Protein AF-A0AA43A398-F1 (afdb_monomer_lite)

Foldseek 3Di:
DPPQQDWDFDDWDADPQKIKTWTWGFPDQDPVVRDTDIHTDDIDIDGNVVVVVVVVVVVVVVD

Sequence (63 aa):
MRDFFVDRFANLNIADGVARLDFVRVENINAEKKQVTMSPSLRLALPFEAFMQMAEQFAKVRE

Radius of gyration: 15.31 Å; chains: 1; bounding box: 35×28×38 Å

Structure (mmCIF, N/CA/C/O backbone):
data_AF-A0AA43A398-F1
#
_entry.id   AF-A0AA43A398-F1
#
loop_
_atom_site.group_PDB
_atom_site.id
_atom_site.type_symbol
_atom_site.label_atom_id
_atom_site.label_alt_id
_atom_site.label_comp_id
_atom_site.label_asym_id
_atom_site.label_entity_id
_atom_site.label_seq_id
_atom_site.pdbx_PDB_ins_code
_atom_site.Cartn_x
_atom_site.Cartn_y
_atom_site.Cartn_z
_atom_site.occupancy
_atom_site.B_iso_or_equiv
_atom_site.auth_seq_id
_atom_site.auth_comp_id
_atom_site.auth_asym_id
_atom_site.auth_atom_id
_atom_site.pdbx_PDB_model_num
ATOM 1 N N . MET A 1 1 ? -18.993 15.063 14.840 1.00 46.12 1 MET A N 1
ATOM 2 C CA . MET A 1 1 ? -18.456 14.217 13.753 1.00 46.12 1 MET A CA 1
ATOM 3 C C . MET A 1 1 ? -16.953 14.439 13.734 1.00 46.12 1 MET A C 1
ATOM 5 O O . MET A 1 1 ? -16.558 15.595 13.736 1.00 46.12 1 MET A O 1
ATOM 9 N N . ARG A 1 2 ? -16.123 13.397 13.868 1.00 51.62 2 ARG A N 1
ATOM 10 C CA . ARG A 1 2 ? -14.672 13.526 13.657 1.00 51.62 2 ARG A CA 1
ATOM 11 C C . ARG A 1 2 ? -14.405 13.048 12.236 1.00 51.62 2 ARG A C 1
ATOM 13 O O . ARG A 1 2 ? -14.620 11.874 11.957 1.00 51.62 2 ARG A O 1
ATOM 20 N N . ASP A 1 3 ? -14.012 13.964 11.363 1.00 53.66 3 ASP A N 1
ATOM 21 C CA . ASP A 1 3 ? -13.715 13.708 9.955 1.00 53.66 3 ASP A CA 1
ATOM 22 C C . ASP A 1 3 ? -12.439 12.867 9.817 1.00 53.66 3 ASP A C 1
ATOM 24 O O . ASP A 1 3 ? -11.350 13.378 9.566 1.00 53.66 3 ASP A O 1
ATOM 28 N N . PHE A 1 4 ? -12.545 11.553 10.008 1.00 58.12 4 PHE A N 1
ATOM 29 C CA . PHE A 1 4 ? -11.445 10.620 9.764 1.00 58.12 4 PHE A CA 1
ATOM 30 C C . PHE A 1 4 ? -11.418 10.166 8.295 1.00 58.12 4 PHE A C 1
ATOM 32 O O . PHE A 1 4 ? -11.243 8.997 7.997 1.00 58.12 4 PHE A O 1
ATOM 39 N N . PHE A 1 5 ? -11.542 11.077 7.330 1.00 57.03 5 PHE A N 1
ATOM 40 C CA . PHE A 1 5 ? -11.447 10.734 5.898 1.00 57.03 5 PHE A CA 1
ATOM 41 C C . PHE A 1 5 ? -9.998 10.579 5.404 1.00 57.03 5 PHE A C 1
ATOM 43 O O . PHE A 1 5 ? -9.698 10.850 4.246 1.00 57.03 5 PHE A O 1
ATOM 50 N N . VAL A 1 6 ? -9.073 10.179 6.280 1.00 68.06 6 VAL A N 1
ATOM 51 C CA . VAL A 1 6 ? -7.662 10.030 5.917 1.00 68.06 6 VAL A CA 1
ATOM 52 C C . VAL A 1 6 ? -7.415 8.596 5.476 1.00 68.06 6 VAL A C 1
ATOM 54 O O . VAL A 1 6 ? -7.447 7.667 6.288 1.00 68.06 6 VAL A O 1
ATOM 57 N N . ASP A 1 7 ? -7.141 8.437 4.186 1.00 79.75 7 ASP A N 1
ATOM 58 C CA . ASP A 1 7 ? -6.617 7.198 3.632 1.00 79.75 7 ASP A CA 1
ATOM 59 C C . ASP A 1 7 ? -5.166 7.021 4.096 1.00 79.75 7 ASP A C 1
ATOM 61 O O . ASP A 1 7 ? -4.322 7.909 3.952 1.00 79.75 7 ASP A O 1
ATOM 65 N N . ARG A 1 8 ? -4.877 5.878 4.714 1.00 82.12 8 ARG A N 1
ATOM 66 C CA . ARG A 1 8 ? -3.550 5.525 5.216 1.00 82.12 8 ARG A CA 1
ATOM 67 C C . ARG A 1 8 ? -2.937 4.451 4.349 1.00 82.12 8 ARG A C 1
ATOM 69 O O . ARG A 1 8 ? -3.609 3.498 3.966 1.00 82.12 8 ARG A O 1
ATOM 76 N N . PHE A 1 9 ? -1.641 4.587 4.103 1.00 84.19 9 PHE A N 1
ATOM 77 C CA . PHE A 1 9 ? -0.855 3.533 3.486 1.00 84.19 9 PHE A CA 1
ATOM 78 C C . PHE A 1 9 ? -0.840 2.303 4.404 1.00 84.19 9 PHE A C 1
ATOM 80 O O . PHE A 1 9 ? -0.434 2.396 5.564 1.00 84.19 9 PHE A O 1
ATOM 87 N N . ALA A 1 10 ? -1.337 1.180 3.894 1.00 86.06 10 ALA A N 1
ATOM 88 C CA . ALA A 1 10 ? -1.508 -0.053 4.651 1.00 86.06 10 ALA A CA 1
ATOM 89 C C . ALA A 1 10 ? -0.480 -1.109 4.262 1.00 86.06 10 ALA A C 1
ATOM 91 O O . ALA A 1 10 ? 0.043 -1.799 5.135 1.00 86.06 10 ALA A O 1
ATOM 92 N N . ASN A 1 11 ? -0.211 -1.259 2.962 1.00 87.75 11 ASN A N 1
ATOM 93 C CA . ASN A 1 11 ? 0.686 -2.298 2.480 1.00 87.75 11 ASN A CA 1
ATOM 94 C C . ASN A 1 11 ? 1.345 -1.934 1.145 1.00 87.75 11 ASN A C 1
ATOM 96 O O . ASN A 1 11 ? 0.734 -1.284 0.297 1.00 87.75 11 ASN A O 1
ATOM 100 N N . LEU A 1 12 ? 2.572 -2.418 0.951 1.00 87.94 12 LEU A N 1
ATOM 101 C CA . LEU A 1 12 ? 3.252 -2.471 -0.341 1.00 87.94 12 LEU A CA 1
ATOM 102 C C . LEU A 1 12 ? 3.598 -3.928 -0.622 1.00 87.94 12 LEU A C 1
ATOM 104 O O . LEU A 1 12 ? 4.305 -4.567 0.153 1.00 87.94 12 LEU A O 1
ATOM 108 N N . ASN A 1 13 ? 3.131 -4.430 -1.756 1.00 91.19 13 ASN A N 1
ATOM 109 C CA . ASN A 1 13 ? 3.477 -5.752 -2.248 1.00 91.19 13 ASN A CA 1
ATOM 110 C C . ASN A 1 13 ? 4.075 -5.630 -3.650 1.00 91.19 13 ASN A C 1
ATOM 112 O O . ASN A 1 13 ? 3.501 -4.964 -4.507 1.00 91.19 13 ASN A O 1
ATOM 116 N N . ILE A 1 14 ? 5.220 -6.268 -3.877 1.00 89.56 14 ILE A N 1
ATOM 117 C CA . ILE A 1 14 ? 5.864 -6.337 -5.186 1.00 89.56 14 ILE A CA 1
ATOM 118 C C . ILE A 1 14 ? 5.853 -7.800 -5.618 1.00 89.56 14 ILE A C 1
ATOM 120 O O . ILE A 1 14 ? 6.491 -8.641 -4.986 1.00 89.56 14 ILE A O 1
ATOM 124 N N . ALA A 1 15 ? 5.128 -8.093 -6.692 1.00 90.38 15 ALA A N 1
ATOM 125 C CA . ALA A 1 15 ? 5.029 -9.431 -7.260 1.00 90.38 15 ALA A CA 1
ATOM 126 C C . ALA A 1 15 ? 4.912 -9.342 -8.783 1.00 90.38 15 ALA A C 1
ATOM 128 O O . ALA A 1 15 ? 4.238 -8.450 -9.299 1.00 90.38 15 ALA A O 1
ATOM 129 N N . ASP A 1 16 ? 5.578 -10.255 -9.494 1.00 90.12 16 ASP A N 1
ATOM 130 C CA . ASP A 1 16 ? 5.511 -10.385 -10.958 1.00 90.12 16 ASP A CA 1
ATOM 131 C C . ASP A 1 16 ? 5.779 -9.071 -11.721 1.00 90.12 16 ASP A C 1
ATOM 133 O O . ASP A 1 16 ? 5.125 -8.757 -12.714 1.00 90.12 16 ASP A O 1
ATOM 137 N N . GLY A 1 17 ? 6.721 -8.255 -11.232 1.00 90.12 17 GLY A N 1
ATOM 138 C CA . GLY A 1 17 ? 7.064 -6.965 -11.845 1.00 90.12 17 GLY A CA 1
ATOM 139 C C . GLY A 1 17 ? 6.026 -5.855 -11.631 1.00 90.12 17 GLY A C 1
ATOM 140 O O . GLY A 1 17 ? 6.127 -4.796 -12.249 1.00 90.12 17 GLY A O 1
ATOM 141 N N . VAL A 1 18 ? 5.045 -6.062 -10.748 1.00 91.81 18 VAL A N 1
ATOM 142 C CA . VAL A 1 18 ? 4.012 -5.081 -10.397 1.00 91.81 18 VAL A CA 1
ATOM 143 C C . VAL A 1 18 ? 4.125 -4.716 -8.921 1.00 91.81 18 VAL A C 1
ATOM 145 O O . VAL A 1 18 ? 4.083 -5.578 -8.044 1.00 91.81 18 VAL A O 1
ATOM 148 N N . ALA A 1 19 ? 4.216 -3.418 -8.644 1.00 92.44 19 ALA A N 1
ATOM 149 C CA . ALA A 1 19 ? 4.087 -2.862 -7.307 1.00 92.44 19 ALA A CA 1
ATOM 150 C C . ALA A 1 19 ? 2.611 -2.554 -7.017 1.00 92.44 19 ALA A C 1
ATOM 152 O O . ALA A 1 19 ? 1.927 -1.886 -7.795 1.00 92.44 19 ALA A O 1
ATOM 153 N N . ARG A 1 20 ? 2.115 -3.047 -5.886 1.00 92.88 20 ARG A N 1
ATOM 154 C CA . ARG A 1 20 ? 0.757 -2.836 -5.385 1.00 92.88 20 ARG A CA 1
ATOM 155 C C . ARG A 1 20 ? 0.827 -2.062 -4.080 1.00 92.88 20 ARG A C 1
ATOM 157 O O . ARG A 1 20 ? 1.410 -2.546 -3.115 1.00 92.88 20 ARG A O 1
ATOM 164 N N . LEU A 1 21 ? 0.225 -0.882 -4.062 1.00 90.94 21 LEU A N 1
ATOM 165 C CA . LEU A 1 21 ? 0.083 -0.029 -2.889 1.00 90.94 21 LEU A CA 1
ATOM 166 C C . LEU A 1 21 ? -1.370 -0.112 -2.422 1.00 90.94 21 LEU A C 1
ATOM 168 O O . LEU A 1 21 ? -2.281 0.310 -3.138 1.00 90.94 21 LEU A O 1
ATOM 172 N N . ASP A 1 22 ? -1.582 -0.667 -1.237 1.00 89.69 22 ASP A N 1
ATOM 173 C CA . ASP A 1 22 ? -2.891 -0.748 -0.601 1.00 89.69 22 ASP A CA 1
ATOM 174 C C . ASP A 1 22 ? -3.052 0.388 0.408 1.00 89.69 22 ASP A C 1
ATOM 176 O O . ASP A 1 22 ? -2.195 0.608 1.270 1.00 89.69 22 ASP A O 1
ATOM 180 N N . PHE A 1 23 ? -4.188 1.071 0.331 1.00 89.06 23 PHE A N 1
ATOM 181 C CA . PHE A 1 23 ? -4.600 2.107 1.263 1.00 89.06 23 PHE A CA 1
ATOM 182 C C . PHE A 1 23 ? -5.878 1.685 1.978 1.00 89.06 23 PHE A C 1
ATOM 184 O O . PHE A 1 23 ? -6.805 1.130 1.379 1.00 89.06 23 PHE A O 1
ATOM 191 N N . VAL A 1 24 ? -5.940 1.990 3.268 1.00 88.88 24 VAL A N 1
ATOM 192 C CA . VAL A 1 24 ? -7.112 1.751 4.110 1.00 88.88 24 VAL A CA 1
ATOM 193 C C . VAL A 1 24 ? -7.639 3.068 4.644 1.00 88.88 24 VAL A C 1
ATOM 195 O O . VAL A 1 24 ? -6.871 3.950 5.030 1.00 88.88 24 VAL A O 1
ATOM 198 N N . ARG A 1 25 ? -8.958 3.197 4.689 1.00 86.69 25 ARG A N 1
ATOM 199 C CA . ARG A 1 25 ? -9.634 4.336 5.291 1.00 86.69 25 ARG A CA 1
ATOM 200 C C . ARG A 1 25 ? -9.916 4.036 6.748 1.00 86.69 25 ARG A C 1
ATOM 202 O O . ARG A 1 25 ? -10.405 2.960 7.082 1.00 86.69 25 ARG A O 1
ATOM 209 N N . VAL A 1 26 ? -9.620 4.992 7.620 1.00 83.75 26 VAL A N 1
ATOM 210 C CA . VAL A 1 26 ? -10.011 4.896 9.028 1.00 83.75 26 VAL A CA 1
ATOM 211 C C . VAL A 1 26 ? -11.463 5.336 9.155 1.00 83.75 26 VAL A C 1
ATOM 213 O O . VAL A 1 26 ? -11.760 6.515 9.052 1.00 83.75 26 VAL A O 1
ATOM 216 N N . GLU A 1 27 ? -12.381 4.410 9.393 1.00 80.94 27 GLU A N 1
ATOM 217 C CA . GLU A 1 27 ? -13.805 4.754 9.501 1.00 80.94 27 GLU A CA 1
ATOM 218 C C . GLU A 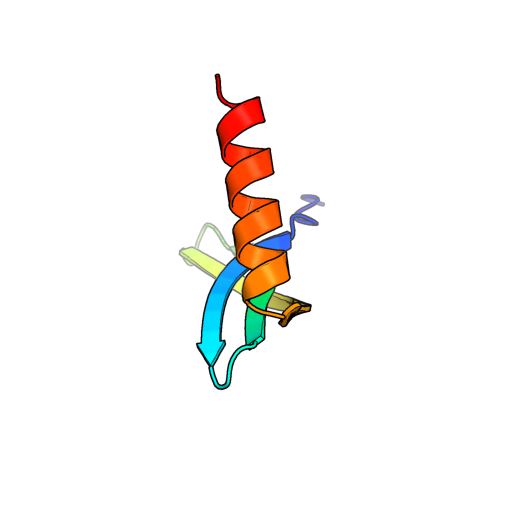1 27 ? -14.179 5.206 10.908 1.00 80.94 27 GLU A C 1
ATOM 220 O O . GLU A 1 27 ? -15.000 6.103 11.091 1.00 80.94 27 GLU A O 1
ATOM 225 N N . ASN A 1 28 ? -13.580 4.582 11.924 1.00 79.44 28 ASN A N 1
ATOM 226 C CA . ASN A 1 28 ? -13.901 4.882 13.310 1.00 79.44 28 ASN A CA 1
ATOM 227 C C . ASN A 1 28 ? -12.716 4.598 14.237 1.00 79.44 28 ASN A C 1
ATOM 229 O O . ASN A 1 28 ? -11.980 3.628 14.057 1.00 79.44 28 ASN A O 1
ATOM 233 N N . ILE A 1 29 ? -12.567 5.428 15.267 1.00 78.94 29 ILE A N 1
ATOM 234 C CA . ILE A 1 29 ? -11.609 5.242 16.355 1.00 78.94 29 ILE A CA 1
ATOM 235 C C . ILE A 1 29 ? -12.399 5.234 17.662 1.00 78.94 29 ILE A C 1
ATOM 237 O O . ILE A 1 29 ? -12.823 6.281 18.154 1.00 78.94 29 ILE A O 1
ATOM 241 N N . ASN A 1 30 ? -12.570 4.052 18.250 1.00 81.44 30 ASN A N 1
ATOM 242 C CA . ASN A 1 30 ? -13.144 3.906 19.580 1.00 81.44 30 ASN A CA 1
ATOM 243 C C . ASN A 1 30 ? -12.021 3.992 20.626 1.00 81.44 30 ASN A C 1
ATOM 245 O O . ASN A 1 30 ? -11.287 3.027 20.851 1.00 81.44 30 ASN A O 1
ATOM 249 N N . ALA A 1 31 ? -11.888 5.160 21.258 1.00 76.69 31 ALA A N 1
ATOM 250 C CA . ALA A 1 31 ? -10.843 5.428 22.246 1.00 76.69 31 ALA A CA 1
ATOM 251 C C . ALA A 1 31 ? -11.007 4.620 23.547 1.00 76.69 31 ALA A C 1
ATOM 253 O O . ALA A 1 31 ? -10.007 4.254 24.160 1.00 76.69 31 ALA A O 1
ATOM 254 N N . GLU A 1 32 ? -12.240 4.293 23.941 1.00 81.94 32 GLU A N 1
ATOM 255 C CA . GLU A 1 32 ? -12.532 3.533 25.165 1.00 81.94 32 GLU A CA 1
ATOM 256 C C . GLU A 1 32 ? -12.130 2.063 25.022 1.00 81.94 32 GLU A C 1
ATOM 258 O O . GLU A 1 32 ? -11.535 1.477 25.923 1.00 81.94 32 GLU A O 1
ATOM 263 N N . LYS A 1 33 ? -12.404 1.475 23.852 1.00 81.62 33 LYS A N 1
ATOM 264 C CA . LYS A 1 33 ? -12.051 0.083 23.534 1.00 81.62 33 LYS A CA 1
ATOM 265 C C . LYS A 1 33 ? -10.667 -0.064 22.903 1.00 81.62 33 LYS A C 1
ATOM 267 O O . LYS A 1 33 ? -10.239 -1.189 22.666 1.00 81.62 33 LYS A O 1
ATOM 272 N N . LYS A 1 34 ? -9.975 1.047 22.616 1.00 80.06 34 LYS A N 1
ATOM 273 C CA . LYS A 1 34 ? -8.712 1.093 21.852 1.00 80.06 34 LYS A CA 1
ATOM 274 C C . LYS A 1 34 ? -8.804 0.346 20.515 1.00 80.06 34 LYS A C 1
ATOM 276 O O . LYS A 1 34 ? -7.870 -0.338 20.107 1.00 80.06 34 LYS A O 1
ATOM 281 N N . GLN A 1 35 ? -9.945 0.465 19.844 1.00 80.38 35 GLN A N 1
ATOM 282 C CA . GLN A 1 35 ? -10.214 -0.216 18.581 1.00 80.38 35 GLN A CA 1
ATOM 283 C C . GLN A 1 35 ? -10.293 0.793 17.444 1.00 80.38 35 GLN A C 1
ATOM 285 O O . GLN A 1 35 ? -10.911 1.851 17.577 1.00 80.38 35 GLN A O 1
ATOM 290 N N . VAL A 1 36 ? -9.674 0.443 16.321 1.00 81.38 36 VAL A N 1
ATOM 291 C CA . VAL A 1 36 ? -9.738 1.214 15.081 1.00 81.38 36 VAL A CA 1
ATOM 292 C C . VAL A 1 36 ? -10.423 0.350 14.036 1.00 81.38 36 VAL A C 1
ATOM 294 O O . VAL A 1 36 ? -9.968 -0.756 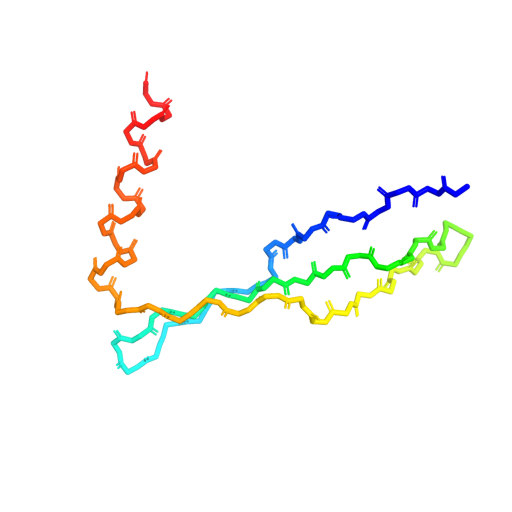13.750 1.00 81.38 36 VAL A O 1
ATOM 297 N N . THR A 1 37 ? -11.522 0.848 13.482 1.00 82.00 37 THR A N 1
ATOM 298 C CA . THR A 1 37 ? -12.206 0.218 12.353 1.00 82.00 37 THR A CA 1
ATOM 299 C C . THR A 1 37 ? -11.626 0.796 11.072 1.00 82.00 37 THR A C 1
ATOM 301 O O . THR A 1 37 ? -11.628 2.015 10.882 1.00 82.00 37 THR A O 1
ATOM 304 N N . MET A 1 38 ? -11.098 -0.079 10.219 1.00 85.31 38 MET A N 1
ATOM 305 C CA . MET A 1 38 ? -10.506 0.289 8.938 1.00 85.31 38 MET A CA 1
ATOM 306 C C . MET A 1 38 ? -11.231 -0.440 7.813 1.00 85.31 38 MET A C 1
ATOM 308 O O . MET A 1 38 ? -11.497 -1.636 7.937 1.00 85.31 38 MET A O 1
ATOM 312 N N . SER A 1 39 ? -11.502 0.262 6.717 1.00 84.31 39 SER A N 1
ATOM 313 C CA . SER A 1 39 ? -12.045 -0.322 5.493 1.00 84.31 39 SER A CA 1
ATOM 314 C C . SER A 1 39 ? -11.044 -0.194 4.339 1.00 84.31 39 SER A C 1
ATOM 316 O O . SER A 1 39 ? -10.238 0.742 4.316 1.00 84.31 39 SER A O 1
ATOM 318 N N . PRO A 1 40 ? -11.026 -1.139 3.382 1.00 83.75 40 PRO A N 1
ATOM 319 C CA . PRO A 1 40 ? -10.241 -0.984 2.162 1.00 83.75 40 PRO A CA 1
ATOM 320 C C . PRO A 1 40 ? -10.683 0.277 1.415 1.00 83.75 40 PRO A C 1
ATOM 322 O O . PRO A 1 40 ? -11.881 0.498 1.253 1.00 83.75 40 PRO A O 1
ATOM 325 N N . SER A 1 41 ? -9.728 1.088 0.961 1.00 85.62 41 SER A N 1
ATOM 326 C CA . SER A 1 41 ? -10.025 2.358 0.294 1.00 85.62 41 SER 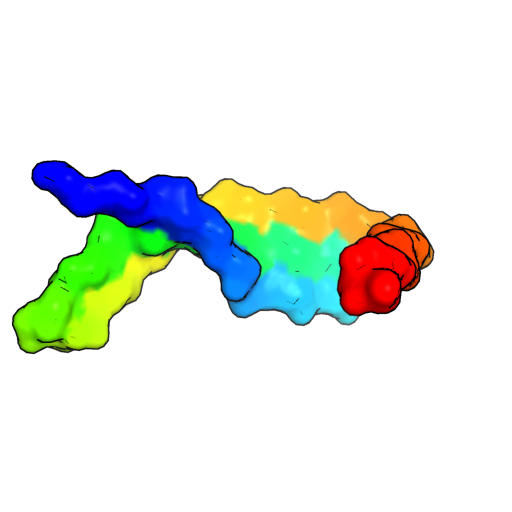A CA 1
ATOM 327 C C . SER A 1 41 ? -9.565 2.366 -1.157 1.00 85.62 41 SER A C 1
ATOM 329 O O . SER A 1 41 ? -10.372 2.197 -2.070 1.00 85.62 41 SER A O 1
ATOM 331 N N . LEU A 1 42 ? -8.258 2.504 -1.379 1.00 85.56 42 LEU A N 1
ATOM 332 C CA . LEU A 1 42 ? -7.664 2.588 -2.706 1.00 85.56 42 LEU A CA 1
ATOM 333 C C . LEU A 1 42 ? -6.595 1.513 -2.852 1.00 85.56 42 LEU A C 1
ATOM 335 O O . LEU A 1 42 ? -5.802 1.280 -1.943 1.00 85.56 42 LEU A O 1
ATOM 339 N N . ARG A 1 43 ? -6.546 0.892 -4.026 1.00 88.12 43 ARG A N 1
ATOM 340 C CA . ARG A 1 43 ? -5.445 0.025 -4.434 1.00 88.12 43 ARG A CA 1
ATOM 341 C C . ARG A 1 43 ? -4.838 0.590 -5.703 1.00 88.12 43 ARG A C 1
ATOM 343 O O . ARG A 1 43 ? -5.515 0.662 -6.725 1.00 88.12 43 ARG A O 1
ATOM 350 N N . LEU A 1 44 ? -3.567 0.962 -5.639 1.00 88.69 44 LEU A N 1
ATOM 351 C CA . LEU A 1 44 ? -2.798 1.353 -6.813 1.00 88.69 44 LEU A CA 1
ATOM 352 C C . LEU A 1 44 ? -1.937 0.172 -7.242 1.00 88.69 44 LEU A C 1
ATOM 354 O O . LEU A 1 44 ? -1.190 -0.374 -6.437 1.00 88.69 44 LEU A O 1
ATOM 358 N N . ALA A 1 45 ? -2.050 -0.224 -8.504 1.00 91.50 45 ALA A N 1
ATOM 359 C CA . ALA A 1 45 ? -1.185 -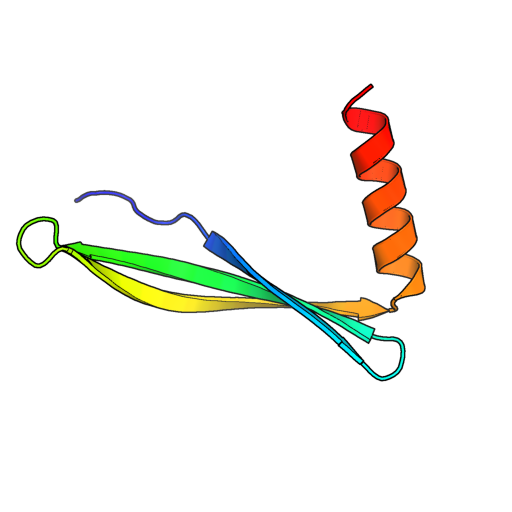1.220 -9.117 1.00 91.50 45 ALA A CA 1
ATOM 360 C C . ALA A 1 45 ? -0.431 -0.551 -10.261 1.00 91.50 45 ALA A C 1
ATOM 362 O O . ALA A 1 45 ? -1.048 -0.002 -11.173 1.00 91.50 45 ALA A O 1
ATOM 363 N N . LEU A 1 46 ? 0.893 -0.578 -10.192 1.00 92.94 46 LEU A N 1
ATOM 364 C CA . LEU A 1 46 ? 1.760 0.058 -11.169 1.00 92.94 46 LEU A CA 1
ATOM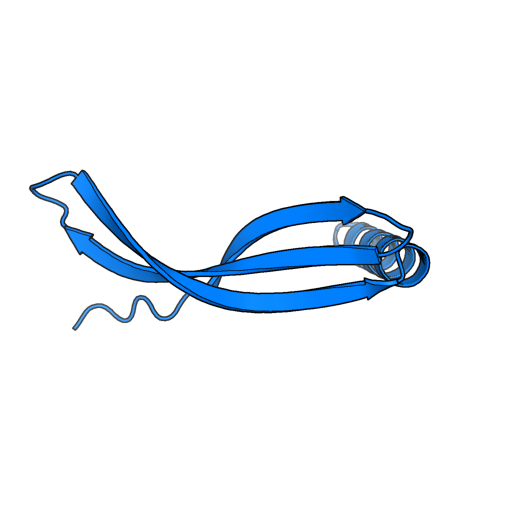 365 C C . LEU A 1 46 ? 2.945 -0.853 -11.505 1.00 92.94 46 LEU A C 1
ATOM 367 O O . LEU A 1 46 ? 3.378 -1.628 -10.649 1.00 92.94 46 LEU A O 1
ATOM 371 N N . PRO A 1 47 ? 3.480 -0.783 -12.738 1.00 95.19 47 PRO A N 1
ATOM 372 C CA . PRO A 1 47 ? 4.717 -1.474 -13.078 1.00 95.19 47 PRO A CA 1
ATOM 373 C C . PRO A 1 47 ? 5.833 -1.097 -12.101 1.00 95.19 47 PRO A C 1
ATOM 375 O O . PRO A 1 47 ? 5.949 0.065 -11.706 1.00 95.19 47 PRO A O 1
ATOM 378 N N . PHE A 1 48 ? 6.659 -2.069 -11.722 1.00 91.50 48 PHE A N 1
ATOM 379 C CA . PHE A 1 48 ? 7.721 -1.874 -10.736 1.00 91.50 48 PHE A CA 1
ATOM 380 C C . PHE A 1 48 ? 8.696 -0.756 -11.138 1.00 91.50 48 PHE A C 1
ATOM 382 O O . PHE A 1 48 ? 9.030 0.090 -10.314 1.00 91.50 48 PHE A O 1
ATOM 389 N N . GLU A 1 49 ? 9.055 -0.674 -12.419 1.00 92.44 49 GLU A N 1
ATOM 390 C CA . GLU A 1 49 ? 9.899 0.403 -12.958 1.00 92.44 49 GLU A CA 1
ATOM 391 C C . GLU A 1 49 ? 9.298 1.797 -12.716 1.00 92.44 49 GLU A C 1
ATOM 393 O O . GLU A 1 49 ? 9.979 2.715 -12.260 1.00 92.44 49 GLU A O 1
ATOM 398 N N . ALA A 1 50 ? 7.991 1.954 -12.947 1.00 90.94 50 ALA A N 1
ATOM 399 C CA . ALA A 1 50 ? 7.295 3.215 -12.700 1.00 90.94 50 ALA A CA 1
ATOM 400 C C . ALA A 1 50 ? 7.248 3.551 -11.200 1.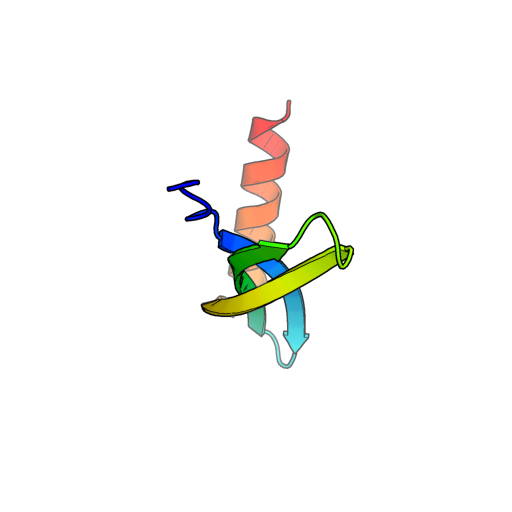00 90.94 50 ALA A C 1
ATOM 402 O O . ALA A 1 50 ? 7.361 4.717 -10.819 1.00 90.94 50 ALA A O 1
ATOM 403 N N . PHE A 1 51 ? 7.120 2.536 -10.338 1.00 91.38 51 PHE A N 1
ATOM 404 C CA . PHE A 1 51 ? 7.192 2.717 -8.888 1.00 91.38 51 PHE A CA 1
ATOM 405 C C . PHE A 1 51 ? 8.575 3.206 -8.442 1.00 91.38 51 PHE A C 1
ATOM 407 O O . PHE A 1 51 ? 8.654 4.140 -7.645 1.00 91.38 51 PHE A O 1
ATOM 414 N N . MET A 1 52 ? 9.651 2.631 -8.982 1.00 92.62 52 MET A N 1
ATOM 415 C CA . MET A 1 52 ? 11.021 3.051 -8.674 1.00 92.62 52 MET A CA 1
ATOM 416 C C . MET A 1 52 ? 11.288 4.490 -9.119 1.00 92.62 52 MET A C 1
ATOM 418 O O . MET A 1 52 ? 11.775 5.291 -8.323 1.00 92.62 52 MET A O 1
ATOM 422 N N . GLN A 1 53 ? 10.871 4.860 -10.333 1.00 93.00 53 GLN A N 1
ATOM 423 C CA . GLN A 1 53 ? 10.967 6.246 -10.805 1.00 93.00 53 GLN A CA 1
ATOM 424 C C . GLN A 1 53 ? 10.197 7.212 -9.899 1.00 93.00 53 GLN A C 1
ATOM 426 O O . GLN A 1 53 ? 10.696 8.284 -9.562 1.00 93.00 53 GLN A O 1
ATOM 431 N N . MET A 1 54 ? 8.991 6.836 -9.467 1.00 88.75 54 MET A N 1
ATOM 432 C CA . MET A 1 54 ? 8.211 7.638 -8.528 1.00 88.75 54 MET A CA 1
ATOM 433 C C . MET A 1 54 ? 8.952 7.804 -7.192 1.00 88.75 54 MET A C 1
ATOM 435 O O . MET A 1 54 ? 9.063 8.923 -6.693 1.00 88.75 54 MET A O 1
ATOM 439 N N . ALA A 1 55 ? 9.497 6.720 -6.631 1.00 88.69 55 ALA A N 1
ATOM 440 C CA . ALA A 1 55 ? 10.250 6.750 -5.378 1.00 88.69 55 ALA A CA 1
ATOM 441 C C . ALA A 1 55 ? 11.491 7.658 -5.462 1.00 88.69 55 ALA A C 1
ATOM 443 O O . ALA A 1 55 ? 11.754 8.425 -4.535 1.00 88.69 55 ALA A O 1
ATOM 444 N N . GLU A 1 56 ? 12.212 7.634 -6.584 1.00 91.81 56 GLU A N 1
ATOM 445 C CA . GLU A 1 56 ? 13.346 8.532 -6.832 1.00 91.81 56 GLU A CA 1
ATOM 446 C C . GLU A 1 56 ? 12.930 10.006 -6.880 1.00 91.81 56 GLU A C 1
ATOM 448 O O . GLU A 1 56 ? 13.612 10.859 -6.312 1.00 91.81 56 GLU A O 1
ATOM 453 N N . GLN A 1 57 ? 11.806 10.327 -7.528 1.00 89.31 57 GLN A N 1
ATOM 454 C CA . GLN A 1 57 ? 11.294 11.701 -7.561 1.00 89.31 57 GLN A CA 1
ATOM 455 C C . GLN A 1 57 ? 10.893 12.179 -6.161 1.00 89.31 57 GLN A C 1
ATOM 457 O O . GLN A 1 57 ? 11.213 13.303 -5.785 1.00 89.31 57 GLN A O 1
ATOM 462 N N . PHE A 1 58 ? 10.268 11.319 -5.351 1.00 86.50 58 PHE A N 1
ATOM 463 C CA . PHE A 1 58 ? 9.960 11.645 -3.955 1.00 86.50 58 PHE A CA 1
ATOM 464 C C . PHE A 1 58 ? 11.215 11.876 -3.108 1.00 86.50 58 PHE A C 1
ATOM 466 O O . PHE A 1 58 ? 11.214 12.769 -2.261 1.00 86.50 58 PHE A O 1
ATOM 473 N N . ALA A 1 59 ? 12.285 11.108 -3.333 1.00 86.50 59 ALA A N 1
ATOM 474 C CA . ALA A 1 59 ? 13.547 11.298 -2.622 1.00 86.50 59 ALA A CA 1
ATOM 475 C C . ALA A 1 59 ? 14.159 12.681 -2.902 1.00 86.50 59 ALA A C 1
ATOM 477 O O . ALA A 1 59 ? 14.608 13.336 -1.965 1.00 86.50 59 ALA A O 1
ATOM 478 N N . LYS A 1 60 ? 14.091 13.154 -4.154 1.00 87.50 60 LYS A N 1
ATOM 479 C CA . LYS A 1 60 ? 14.597 14.476 -4.564 1.00 87.50 60 LYS A CA 1
ATOM 480 C C . LYS A 1 60 ? 13.833 15.649 -3.952 1.00 87.50 60 LYS A C 1
ATOM 482 O O . LYS A 1 60 ? 14.418 16.700 -3.759 1.00 87.50 60 LYS A O 1
ATOM 487 N N . VAL A 1 61 ? 12.542 15.489 -3.653 1.00 81.44 61 VAL A N 1
ATOM 488 C CA . VAL A 1 61 ? 11.723 16.540 -3.009 1.00 81.44 61 VAL A CA 1
ATOM 489 C C . VAL A 1 61 ? 12.066 16.703 -1.520 1.00 81.44 61 VAL A C 1
ATOM 491 O O . VAL A 1 61 ? 11.696 17.700 -0.904 1.00 81.44 61 VAL A O 1
ATOM 494 N N . ARG A 1 62 ? 12.740 15.716 -0.917 1.00 71.06 62 ARG A N 1
ATOM 495 C CA . ARG A 1 62 ? 13.154 15.758 0.491 1.00 71.06 62 ARG A CA 1
ATOM 496 C C . ARG A 1 62 ? 14.492 16.483 0.708 1.00 71.06 62 ARG A C 1
ATOM 498 O O . ARG A 1 62 ? 14.766 16.842 1.851 1.00 71.06 62 ARG A O 1
ATOM 505 N N . GLU A 1 63 ? 15.314 16.629 -0.332 1.00 51.81 63 GLU A N 1
ATOM 506 C CA . GLU A 1 63 ? 16.531 17.466 -0.327 1.00 51.81 63 GLU A CA 1
ATOM 507 C C . GLU A 1 63 ? 16.190 18.938 -0.582 1.00 51.81 63 GLU A C 1
ATOM 509 O O . GLU A 1 63 ? 16.830 19.792 0.073 1.00 51.81 63 GLU A O 1
#

Secondary structure (DSSP, 8-state):
------EEEEEEEEETTEEEEEEEEEEEEETTTTEEEEEEEEEEEEEHHHHHHHHHHHHHHT-

pLDDT: mean 83.19, std 11.16, range [46.12, 95.19]